Protein AF-X1QHS2-F1 (afdb_monomer_lite)

Organism: NCBI:txid412755

pLDDT: mean 92.96, std 10.41, range [43.97, 98.25]

Structure (mmCIF, N/CA/C/O backbone):
data_AF-X1QHS2-F1
#
_entry.id   AF-X1QHS2-F1
#
loop_
_atom_site.group_PDB
_atom_site.id
_atom_site.type_symbol
_atom_site.label_atom_id
_atom_site.label_alt_id
_atom_site.label_comp_id
_atom_site.label_asym_id
_atom_site.label_entity_id
_atom_site.label_seq_id
_atom_site.pdbx_PDB_ins_code
_atom_site.Cartn_x
_atom_site.Cartn_y
_atom_site.Cartn_z
_atom_site.occupancy
_atom_site.B_iso_or_equiv
_atom_site.auth_seq_id
_atom_site.auth_comp_id
_atom_site.auth_asym_id
_atom_site.auth_atom_id
_atom_site.pdbx_PDB_model_num
ATOM 1 N N . GLU A 1 1 ? 3.047 14.502 7.486 1.00 43.97 1 GLU A N 1
ATOM 2 C CA . GLU A 1 1 ? 3.647 13.166 7.672 1.00 43.97 1 GLU A CA 1
ATOM 3 C C . GLU A 1 1 ? 3.937 12.567 6.308 1.00 43.97 1 GLU A C 1
ATOM 5 O O . GLU A 1 1 ? 3.091 12.648 5.425 1.00 43.97 1 GLU A O 1
ATOM 10 N N . LEU A 1 2 ? 5.166 12.104 6.089 1.00 49.12 2 LEU A N 1
ATOM 11 C CA . LEU A 1 2 ? 5.623 11.588 4.802 1.00 49.12 2 LEU A CA 1
ATOM 12 C C . LEU A 1 2 ? 5.307 10.093 4.731 1.00 49.12 2 LEU A C 1
ATOM 14 O O . LEU A 1 2 ? 5.924 9.293 5.422 1.00 49.12 2 LEU A O 1
ATOM 18 N N . VAL A 1 3 ? 4.340 9.743 3.887 1.00 60.47 3 VAL A N 1
ATOM 19 C CA . VAL A 1 3 ? 4.103 8.378 3.403 1.00 60.47 3 VAL A CA 1
ATOM 20 C C . VAL A 1 3 ? 5.343 7.987 2.601 1.00 60.47 3 VAL A C 1
ATOM 22 O O . VAL A 1 3 ? 5.493 8.456 1.474 1.00 60.47 3 VAL A O 1
ATOM 25 N N . ASP A 1 4 ? 6.312 7.298 3.197 1.00 77.81 4 ASP A N 1
ATOM 26 C CA . ASP A 1 4 ? 7.643 7.124 2.598 1.00 77.81 4 ASP A CA 1
ATOM 27 C C . ASP A 1 4 ? 7.846 5.785 1.902 1.00 77.81 4 ASP A C 1
ATOM 29 O O . ASP A 1 4 ? 8.662 5.713 0.984 1.00 77.81 4 ASP A O 1
ATOM 33 N N . ARG A 1 5 ? 7.105 4.742 2.283 1.00 87.56 5 ARG A N 1
ATOM 34 C CA . ARG A 1 5 ? 7.300 3.391 1.725 1.00 87.56 5 ARG A CA 1
ATOM 35 C C . ARG A 1 5 ? 6.050 2.814 1.084 1.00 87.56 5 ARG A C 1
ATOM 37 O O . ARG A 1 5 ? 6.154 1.950 0.230 1.00 87.56 5 ARG A O 1
ATOM 44 N N . GLU A 1 6 ? 4.882 3.326 1.428 1.00 91.69 6 GLU A N 1
ATOM 45 C CA . GLU A 1 6 ? 3.574 2.840 0.997 1.00 91.69 6 GLU A CA 1
ATOM 46 C C . GLU A 1 6 ? 3.228 3.259 -0.442 1.00 91.69 6 GLU A C 1
ATOM 48 O O . GLU A 1 6 ? 2.263 2.767 -1.022 1.00 91.69 6 GLU A O 1
ATOM 53 N N . VAL A 1 7 ? 3.995 4.188 -1.026 1.00 94.12 7 VAL A N 1
ATOM 54 C CA . VAL A 1 7 ? 3.774 4.706 -2.381 1.00 94.12 7 VAL A CA 1
ATOM 55 C C . VAL A 1 7 ? 5.097 4.793 -3.135 1.00 94.12 7 VAL A C 1
ATOM 57 O O . VAL A 1 7 ? 6.073 5.367 -2.651 1.00 94.12 7 VAL A O 1
ATOM 60 N N . LEU A 1 8 ? 5.107 4.295 -4.372 1.00 93.88 8 LEU A N 1
ATOM 61 C CA . LEU A 1 8 ? 6.217 4.468 -5.306 1.00 93.88 8 LEU A CA 1
ATOM 62 C C . LEU A 1 8 ? 6.241 5.901 -5.855 1.00 93.88 8 LEU A C 1
ATOM 64 O O . LEU A 1 8 ? 5.611 6.221 -6.864 1.00 93.88 8 LEU A O 1
ATOM 68 N N . LYS A 1 9 ? 6.977 6.781 -5.175 1.00 92.62 9 LYS A N 1
ATOM 69 C CA . LYS A 1 9 ? 7.201 8.163 -5.619 1.00 92.62 9 LYS A CA 1
ATOM 70 C C . LYS A 1 9 ? 8.124 8.198 -6.841 1.00 92.62 9 LYS A C 1
ATOM 72 O O . LYS A 1 9 ? 8.990 7.337 -7.008 1.00 92.62 9 LYS A O 1
ATOM 77 N N . TYR A 1 10 ? 7.951 9.219 -7.669 1.00 95.19 10 TYR A N 1
ATOM 78 C CA . TYR A 1 10 ? 8.820 9.529 -8.801 1.00 95.19 10 TYR A CA 1
ATOM 79 C C . TYR A 1 10 ? 8.883 11.045 -8.990 1.00 95.19 10 TYR A C 1
ATOM 81 O O . TYR A 1 10 ? 7.922 11.760 -8.700 1.00 95.19 10 TYR A O 1
ATOM 89 N N . ARG A 1 11 ? 10.021 11.545 -9.464 1.00 96.12 11 ARG A N 1
ATOM 90 C CA . ARG A 1 11 ? 10.260 12.973 -9.734 1.00 96.12 11 ARG A CA 1
ATOM 91 C C . ARG A 1 11 ? 10.390 13.277 -11.219 1.00 96.12 11 ARG A C 1
ATOM 93 O O . ARG A 1 11 ? 10.288 14.430 -11.624 1.00 96.12 11 ARG A O 1
ATOM 100 N N . ASN A 1 12 ? 10.645 12.254 -12.026 1.00 97.69 12 ASN A N 1
ATOM 101 C CA . ASN A 1 12 ? 10.885 12.371 -13.455 1.00 97.69 12 ASN A CA 1
ATOM 102 C C . ASN A 1 12 ? 10.395 11.118 -14.197 1.00 97.69 12 ASN A C 1
ATOM 104 O O . ASN A 1 12 ? 9.950 10.140 -13.593 1.00 97.69 12 ASN A O 1
ATOM 108 N N . LEU A 1 13 ? 10.460 11.181 -15.528 1.00 98.19 13 LEU A N 1
ATOM 109 C CA . LEU A 1 13 ? 9.990 10.114 -16.408 1.00 98.19 13 LEU A CA 1
ATOM 110 C C . LEU A 1 13 ? 10.787 8.814 -16.247 1.00 98.19 13 LEU A C 1
ATOM 112 O O . LEU A 1 13 ? 10.214 7.739 -16.403 1.00 98.19 13 LEU A O 1
ATOM 116 N N . GLU A 1 14 ? 12.082 8.899 -15.952 1.00 98.25 14 GLU A N 1
ATOM 117 C CA . GLU A 1 14 ? 12.926 7.710 -15.842 1.00 98.25 14 GLU A CA 1
ATOM 118 C C . GLU A 1 14 ? 12.593 6.924 -14.572 1.00 98.25 14 GLU A C 1
ATOM 120 O O . GLU A 1 14 ? 12.260 5.744 -14.651 1.00 98.25 14 GLU A O 1
ATOM 125 N N . GLU A 1 15 ? 12.505 7.607 -13.428 1.00 97.31 15 GLU A N 1
ATOM 126 C CA . GLU A 1 15 ? 12.041 7.013 -12.167 1.00 97.31 15 GLU A CA 1
ATOM 127 C C . GLU A 1 15 ? 10.635 6.406 -12.299 1.00 97.31 15 GLU A C 1
ATOM 129 O O . GLU A 1 15 ? 10.344 5.353 -11.731 1.00 97.31 15 GLU A O 1
ATOM 134 N N . PHE A 1 16 ? 9.750 7.045 -13.072 1.00 97.38 16 PHE A N 1
ATOM 135 C CA . PHE A 1 16 ? 8.419 6.506 -13.343 1.00 97.38 16 PHE A CA 1
ATOM 136 C C . PHE A 1 16 ? 8.474 5.185 -14.126 1.00 97.38 16 PHE A C 1
ATOM 138 O O . PHE A 1 16 ? 7.783 4.230 -13.767 1.00 97.38 16 PHE A O 1
ATOM 145 N N . LYS A 1 17 ? 9.308 5.099 -15.170 1.00 98.19 17 LYS A N 1
ATOM 146 C CA . LYS A 1 17 ? 9.489 3.862 -15.947 1.00 98.19 17 LYS A CA 1
ATOM 147 C C . LYS A 1 17 ? 10.099 2.746 -15.104 1.00 98.19 17 LYS A C 1
ATOM 149 O O . LYS A 1 17 ? 9.647 1.608 -15.202 1.00 98.19 17 LYS A O 1
ATOM 154 N N . GLU A 1 18 ? 11.078 3.064 -14.261 1.00 97.38 18 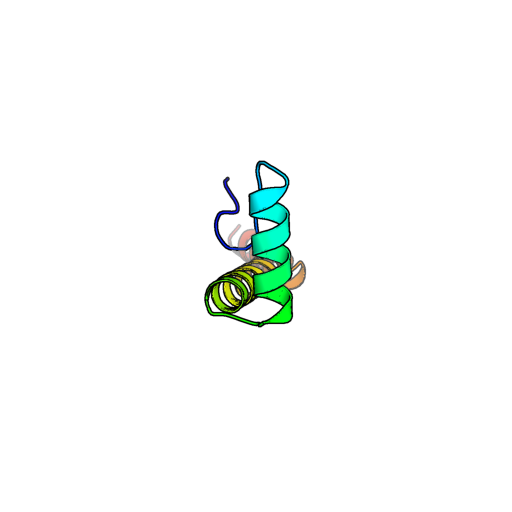GLU A N 1
ATOM 155 C CA . GLU A 1 18 ? 11.665 2.099 -13.327 1.00 97.38 18 GLU A CA 1
ATOM 156 C C . GLU A 1 18 ? 10.625 1.562 -12.339 1.00 97.38 18 GLU A C 1
ATOM 158 O O . GLU A 1 18 ? 10.536 0.349 -12.145 1.00 97.38 18 GLU A O 1
ATOM 163 N N . ASN A 1 19 ? 9.790 2.439 -11.770 1.00 96.75 19 ASN A N 1
ATOM 164 C CA . ASN A 1 19 ? 8.688 2.037 -10.894 1.00 96.75 19 ASN A CA 1
ATOM 165 C C . ASN A 1 19 ? 7.705 1.108 -11.612 1.00 96.75 19 ASN A C 1
ATOM 167 O O . ASN A 1 19 ? 7.312 0.083 -11.059 1.00 96.75 19 ASN A O 1
ATOM 171 N N . LEU A 1 20 ? 7.317 1.442 -12.847 1.00 97.50 20 LEU A N 1
ATOM 172 C CA . LEU A 1 20 ? 6.437 0.591 -13.645 1.00 97.50 20 LEU A CA 1
ATOM 173 C C . LEU A 1 20 ? 7.052 -0.788 -13.883 1.00 97.50 20 LEU A C 1
ATOM 175 O O . LEU A 1 20 ? 6.376 -1.795 -13.677 1.00 97.50 20 LEU A O 1
ATOM 179 N N . ARG A 1 21 ? 8.329 -0.844 -14.278 1.00 98.12 21 ARG A N 1
ATOM 180 C CA . ARG A 1 21 ? 9.033 -2.114 -14.489 1.00 98.12 21 ARG A CA 1
ATOM 181 C C . ARG A 1 21 ? 9.030 -2.963 -13.216 1.00 98.12 21 ARG A C 1
ATOM 183 O O . ARG A 1 21 ? 8.617 -4.115 -13.276 1.00 98.12 21 ARG A O 1
ATOM 190 N N . SER A 1 22 ? 9.384 -2.367 -12.078 1.00 96.81 22 SER A N 1
ATOM 191 C CA . SER A 1 22 ? 9.367 -3.009 -10.755 1.00 96.81 22 SER A CA 1
ATOM 192 C C . SER A 1 22 ? 7.997 -3.618 -10.416 1.00 96.81 22 SER A C 1
ATOM 194 O O . SER A 1 22 ? 7.917 -4.772 -9.991 1.00 96.81 22 SER A O 1
ATOM 196 N N . VAL A 1 23 ? 6.900 -2.899 -10.691 1.00 97.25 23 VAL A N 1
ATOM 197 C CA . VAL A 1 23 ? 5.527 -3.398 -10.484 1.00 97.25 23 VAL A CA 1
ATOM 198 C C . VAL A 1 23 ? 5.223 -4.625 -11.349 1.00 97.25 23 VAL A C 1
ATOM 200 O O . VAL A 1 23 ? 4.616 -5.581 -10.861 1.00 97.25 23 VAL A O 1
ATOM 203 N N . PHE A 1 24 ? 5.628 -4.621 -12.622 1.00 98.00 24 PHE A N 1
ATOM 204 C CA . PHE A 1 24 ? 5.393 -5.753 -13.525 1.00 98.00 24 PHE A CA 1
ATOM 205 C C . PHE A 1 24 ? 6.266 -6.965 -13.189 1.00 98.00 24 PHE A C 1
ATOM 207 O O . PHE A 1 24 ? 5.782 -8.096 -13.230 1.00 98.00 24 PHE A O 1
ATOM 214 N N . GLU A 1 25 ? 7.526 -6.732 -12.826 1.00 97.88 25 GLU A N 1
ATOM 215 C CA . GLU A 1 25 ? 8.481 -7.777 -12.440 1.00 97.88 25 GLU A CA 1
ATOM 216 C C . GLU A 1 25 ? 8.222 -8.315 -11.024 1.00 97.88 25 GLU A C 1
ATOM 218 O O . GLU A 1 25 ? 8.688 -9.402 -10.686 1.00 97.88 25 GLU A O 1
ATOM 223 N N . LYS A 1 26 ? 7.427 -7.598 -10.216 1.00 96.69 26 LYS A N 1
ATOM 224 C CA . LYS A 1 26 ? 7.135 -7.905 -8.807 1.00 96.69 26 LYS A CA 1
ATOM 22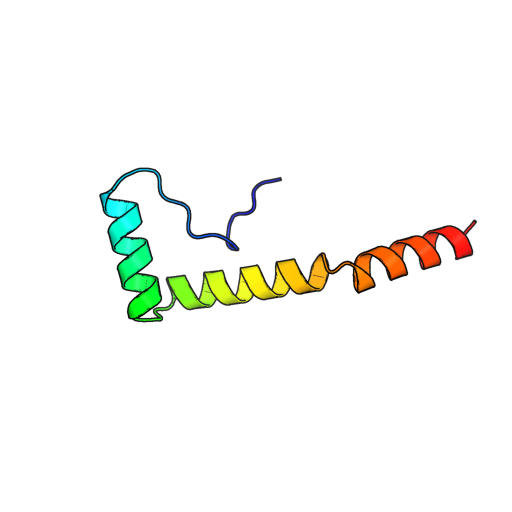5 C C . LYS A 1 26 ? 8.400 -8.062 -7.962 1.00 96.69 26 LYS A C 1
ATOM 227 O O . LYS A 1 26 ? 8.455 -8.926 -7.081 1.00 96.69 26 LYS A O 1
ATOM 232 N N . ASP A 1 27 ? 9.389 -7.225 -8.250 1.00 96.75 27 ASP A N 1
ATOM 233 C CA . ASP A 1 27 ? 10.685 -7.225 -7.583 1.00 96.75 27 ASP A CA 1
ATOM 234 C C . ASP A 1 27 ? 10.594 -6.800 -6.104 1.00 96.75 27 ASP A C 1
ATOM 236 O O . ASP A 1 27 ? 9.528 -6.477 -5.571 1.00 96.75 27 ASP A O 1
ATOM 240 N N . GLU A 1 28 ? 11.735 -6.808 -5.417 1.00 94.94 28 GLU A N 1
ATOM 241 C CA . GLU A 1 28 ? 11.825 -6.478 -3.993 1.00 94.94 28 GLU A CA 1
ATOM 242 C C . GLU A 1 28 ? 11.267 -5.083 -3.672 1.00 94.94 28 GLU A C 1
ATOM 244 O O . GLU A 1 28 ? 10.529 -4.917 -2.698 1.00 94.94 28 GLU A O 1
ATOM 249 N N . ARG A 1 29 ? 11.546 -4.087 -4.523 1.00 92.38 29 ARG A N 1
ATOM 250 C CA . ARG A 1 29 ? 11.043 -2.719 -4.350 1.00 92.38 29 ARG A CA 1
ATOM 251 C C . ARG A 1 29 ? 9.516 -2.697 -4.363 1.00 92.38 29 ARG A C 1
ATOM 253 O O . ARG A 1 29 ? 8.907 -2.035 -3.518 1.00 92.38 29 ARG A O 1
ATOM 260 N N . TYR A 1 30 ? 8.901 -3.427 -5.291 1.00 95.44 30 TYR A N 1
ATOM 261 C CA . TYR A 1 30 ? 7.452 -3.569 -5.346 1.00 95.44 30 TYR A CA 1
ATOM 262 C C . TYR A 1 30 ? 6.900 -4.271 -4.100 1.00 95.44 30 TYR A C 1
ATOM 264 O O . TYR A 1 30 ? 5.924 -3.786 -3.525 1.00 95.44 30 TYR A O 1
ATOM 272 N N . GLN A 1 31 ? 7.511 -5.377 -3.658 1.00 96.75 31 GLN A N 1
ATOM 273 C CA . GLN A 1 31 ? 7.019 -6.123 -2.491 1.00 96.75 31 GLN A CA 1
ATOM 274 C C . GLN A 1 31 ? 7.063 -5.280 -1.217 1.00 96.75 31 GLN A C 1
ATOM 276 O O . GLN A 1 31 ? 6.049 -5.182 -0.528 1.00 96.75 31 GLN A O 1
ATOM 281 N N . ILE A 1 32 ? 8.184 -4.597 -0.956 1.00 95.00 32 ILE A N 1
ATOM 282 C CA . ILE A 1 32 ? 8.330 -3.706 0.203 1.00 95.00 32 ILE A CA 1
ATOM 283 C C . ILE A 1 32 ? 7.240 -2.632 0.187 1.00 95.00 32 ILE A C 1
ATOM 285 O O . ILE A 1 32 ? 6.596 -2.375 1.205 1.00 95.00 32 ILE A O 1
ATOM 289 N N . CYS A 1 33 ? 7.007 -2.017 -0.976 1.00 95.81 33 CYS A N 1
ATOM 290 C CA . CYS A 1 33 ? 5.988 -0.984 -1.101 1.00 95.81 33 CYS A CA 1
ATOM 291 C C . CYS A 1 33 ? 4.580 -1.531 -0.852 1.00 95.81 33 CYS A C 1
ATOM 293 O O . CYS A 1 33 ? 3.789 -0.935 -0.120 1.00 95.81 33 CYS A O 1
ATOM 295 N N . ARG A 1 34 ? 4.279 -2.701 -1.417 1.00 96.56 34 ARG A N 1
ATOM 296 C CA . ARG A 1 34 ? 2.984 -3.363 -1.276 1.00 96.56 34 ARG A CA 1
ATOM 297 C C . ARG A 1 34 ? 2.689 -3.763 0.168 1.00 96.56 34 ARG A C 1
ATOM 299 O O . ARG A 1 34 ? 1.555 -3.599 0.614 1.00 96.56 34 ARG A O 1
ATOM 306 N N . GLU A 1 35 ? 3.677 -4.286 0.886 1.00 96.62 35 GLU A N 1
ATOM 307 C CA . GLU A 1 35 ? 3.536 -4.648 2.299 1.00 96.62 35 GLU A CA 1
ATOM 308 C C . GLU A 1 35 ? 3.302 -3.414 3.170 1.00 96.62 35 GLU A C 1
ATOM 310 O O . GLU A 1 35 ? 2.340 -3.391 3.937 1.00 96.62 35 GLU A O 1
ATOM 315 N N . ALA A 1 36 ? 4.094 -2.354 2.976 1.00 95.56 36 ALA A N 1
ATOM 316 C CA . ALA A 1 36 ? 3.906 -1.093 3.689 1.00 95.56 36 ALA A CA 1
ATOM 317 C C . ALA A 1 36 ? 2.518 -0.484 3.413 1.00 95.56 36 ALA A C 1
ATOM 319 O O . ALA A 1 36 ? 1.816 -0.076 4.338 1.00 95.56 36 ALA A O 1
ATOM 320 N N . ALA A 1 37 ? 2.079 -0.480 2.150 1.00 95.75 37 ALA A N 1
ATOM 321 C CA . ALA A 1 37 ? 0.758 0.013 1.766 1.00 95.75 37 ALA A CA 1
ATOM 322 C C . ALA A 1 37 ? -0.376 -0.772 2.435 1.00 95.75 37 ALA A C 1
ATOM 324 O O . ALA A 1 37 ? -1.351 -0.180 2.904 1.00 95.75 37 ALA A O 1
ATOM 325 N N . LYS A 1 38 ? -0.242 -2.101 2.511 1.00 96.12 38 LYS A N 1
ATOM 326 C CA . LYS A 1 38 ? -1.202 -2.964 3.203 1.00 96.12 38 LYS A CA 1
ATOM 327 C C . LYS A 1 38 ? -1.254 -2.644 4.698 1.00 96.12 38 LYS A C 1
ATOM 329 O O . LYS A 1 38 ? -2.341 -2.429 5.226 1.00 96.12 38 LYS A O 1
ATOM 334 N N . GLU A 1 39 ? -0.102 -2.570 5.359 1.00 95.12 39 GLU A N 1
ATOM 335 C CA . GLU A 1 39 ? -0.019 -2.266 6.789 1.00 95.12 39 GLU A CA 1
ATOM 336 C C . GLU A 1 39 ? -0.635 -0.897 7.109 1.00 95.12 39 GLU A C 1
ATOM 338 O O . GLU A 1 39 ? -1.396 -0.756 8.069 1.00 95.12 39 GLU A O 1
ATOM 343 N N . TYR A 1 40 ? -0.357 0.108 6.277 1.00 94.50 40 TYR A N 1
ATOM 344 C CA . TYR A 1 40 ? -0.944 1.433 6.423 1.00 94.50 40 TYR A CA 1
ATOM 345 C C . TYR A 1 40 ? -2.468 1.399 6.279 1.00 94.50 40 TYR A C 1
ATOM 347 O O . TYR A 1 40 ? -3.171 1.971 7.115 1.00 94.50 40 TYR A O 1
ATOM 355 N N . ALA A 1 41 ? -2.992 0.712 5.261 1.00 94.94 41 ALA A N 1
ATOM 356 C CA . ALA A 1 41 ? -4.432 0.593 5.044 1.00 94.94 41 ALA A CA 1
ATOM 357 C C . ALA A 1 41 ? -5.140 -0.128 6.204 1.00 94.94 41 ALA A C 1
ATOM 359 O O . ALA A 1 41 ? -6.211 0.297 6.630 1.00 94.94 41 ALA A O 1
ATOM 360 N N . GLU A 1 42 ? -4.533 -1.180 6.757 1.00 94.56 42 GLU A N 1
ATOM 361 C CA . GLU A 1 42 ? -5.070 -1.901 7.917 1.00 94.56 42 GLU A CA 1
ATOM 362 C C . GLU A 1 42 ? -5.059 -1.028 9.180 1.00 94.56 42 GLU A C 1
ATOM 364 O O . GLU A 1 42 ? -6.069 -0.928 9.887 1.00 94.56 42 GLU A O 1
ATOM 369 N N . LYS A 1 43 ? -3.938 -0.341 9.445 1.00 92.88 43 LYS A N 1
ATOM 370 C CA . LYS A 1 43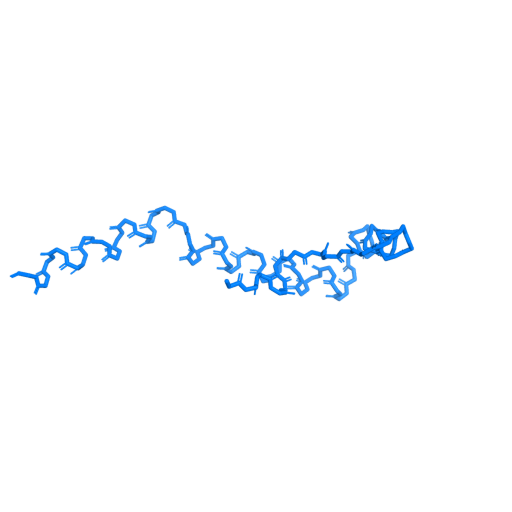 ? -3.777 0.548 10.605 1.00 92.88 43 LYS A CA 1
ATOM 371 C C . LYS A 1 43 ? -4.720 1.744 10.586 1.00 92.88 43 LYS A C 1
ATOM 373 O O . LYS A 1 43 ? -5.146 2.161 11.655 1.00 92.88 43 LYS A O 1
ATOM 378 N N . ASN A 1 44 ? -5.030 2.267 9.406 1.00 93.94 44 ASN A N 1
ATOM 379 C CA . ASN A 1 44 ? -5.864 3.454 9.227 1.00 93.94 44 ASN A CA 1
ATOM 380 C C . ASN A 1 44 ? -7.262 3.105 8.690 1.00 93.94 44 ASN A C 1
ATOM 382 O O . ASN A 1 44 ? -7.960 3.964 8.152 1.00 93.94 44 ASN A O 1
ATOM 386 N N . SER A 1 45 ? -7.675 1.841 8.810 1.00 95.25 45 SER A N 1
ATOM 387 C CA . SER A 1 45 ? -9.006 1.403 8.397 1.00 95.25 45 SER A CA 1
ATOM 388 C C . SER A 1 45 ? -10.091 2.079 9.237 1.00 95.25 45 SER A C 1
ATOM 390 O O . SER A 1 45 ? -9.930 2.287 10.442 1.00 95.25 45 SER A O 1
ATOM 392 N N . SER A 1 46 ? -11.234 2.388 8.618 1.00 96.06 46 SER A N 1
ATOM 393 C CA . SER A 1 46 ? -12.351 3.049 9.305 1.00 96.06 46 SER A CA 1
ATOM 394 C C . SER A 1 46 ? -12.830 2.276 10.534 1.00 96.06 46 SER A C 1
ATOM 396 O O . SER A 1 46 ? -13.199 2.891 11.528 1.00 96.06 46 SER A O 1
ATOM 398 N N . GLU A 1 47 ? -12.787 0.941 10.492 1.00 96.75 47 GLU A N 1
ATOM 399 C CA . GLU A 1 47 ? -13.139 0.092 11.632 1.00 96.75 47 GLU A CA 1
ATOM 400 C C . GLU A 1 47 ? -12.191 0.306 12.816 1.00 96.75 47 GLU A C 1
ATOM 402 O O . GLU A 1 47 ? -12.642 0.491 13.948 1.00 96.75 47 GL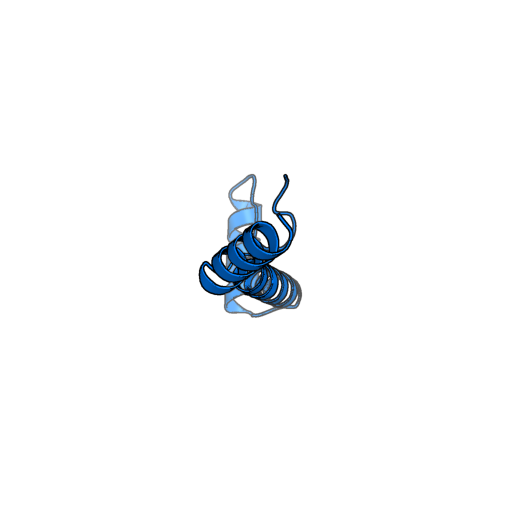U A O 1
ATOM 407 N N . LYS A 1 48 ? -10.876 0.305 12.563 1.00 95.81 48 LYS A N 1
ATOM 408 C CA . LYS A 1 48 ? -9.879 0.484 13.616 1.00 95.81 48 LYS A CA 1
ATOM 409 C C . LYS A 1 48 ? -9.952 1.886 14.213 1.00 95.81 48 LYS A C 1
ATOM 411 O O . LYS A 1 48 ? -9.992 2.013 15.432 1.00 95.81 48 LYS A O 1
ATOM 416 N N . ILE A 1 49 ? -10.080 2.907 13.366 1.00 96.06 49 ILE A N 1
ATOM 417 C CA . ILE A 1 49 ? -10.280 4.285 13.819 1.00 96.06 49 ILE A CA 1
ATOM 418 C C . ILE A 1 49 ? -11.551 4.387 14.673 1.00 96.06 49 ILE A C 1
ATOM 420 O O . ILE A 1 49 ? -11.494 4.883 15.793 1.00 96.06 49 ILE A O 1
ATOM 424 N N . ALA A 1 50 ? -12.689 3.859 14.211 1.00 96.50 50 ALA A N 1
ATOM 425 C CA . ALA A 1 50 ? -13.935 3.892 14.979 1.00 96.50 50 ALA A CA 1
ATOM 426 C C . ALA A 1 50 ? -13.796 3.219 16.356 1.00 96.50 50 ALA A C 1
ATOM 428 O O . ALA A 1 50 ? -14.306 3.735 17.351 1.00 96.50 50 ALA A O 1
ATOM 429 N N . ARG A 1 51 ? -13.073 2.096 16.429 1.00 96.62 51 ARG A N 1
ATOM 430 C CA . ARG A 1 51 ? -12.783 1.397 17.686 1.00 96.62 51 ARG A CA 1
ATOM 431 C C . ARG A 1 51 ? -11.956 2.254 18.644 1.00 96.62 51 ARG A C 1
ATOM 433 O O . ARG A 1 51 ? -12.332 2.373 19.805 1.00 96.62 51 ARG A O 1
ATOM 440 N N . GLU A 1 52 ? -10.891 2.887 18.158 1.00 95.88 52 GLU A N 1
ATOM 441 C CA . GLU A 1 52 ? -10.053 3.789 18.960 1.00 95.88 52 GLU A CA 1
ATOM 442 C C . GLU A 1 52 ? -10.862 4.979 19.510 1.00 95.88 52 GLU A C 1
ATOM 444 O O . GLU A 1 52 ? -10.705 5.354 20.672 1.00 95.88 52 GLU A O 1
ATOM 449 N N . PHE A 1 53 ? -11.799 5.523 18.724 1.00 96.44 53 PHE A N 1
ATOM 450 C CA . PHE A 1 53 ? -12.727 6.556 19.197 1.00 96.44 53 PHE A CA 1
ATOM 451 C C . PHE A 1 53 ? -13.650 6.050 20.313 1.00 96.44 53 PHE A C 1
ATOM 453 O O . PHE A 1 53 ? -1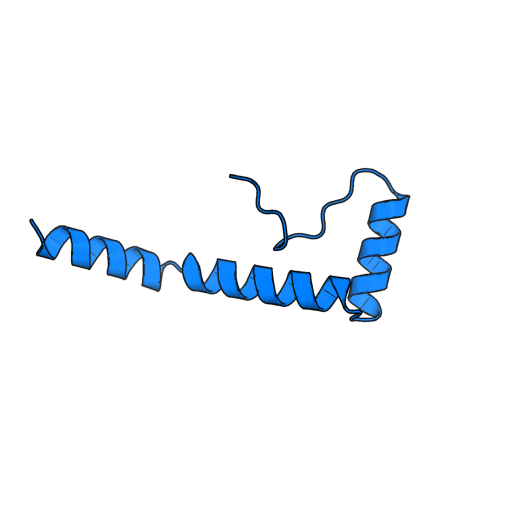3.809 6.730 21.326 1.00 96.44 53 PHE A O 1
ATOM 460 N N . LEU A 1 54 ? -14.250 4.865 20.162 1.00 96.81 54 LEU A N 1
ATOM 461 C CA . LEU A 1 54 ? -15.110 4.281 21.198 1.00 96.81 54 LEU A CA 1
ATOM 462 C C . LEU A 1 54 ? -14.345 4.037 22.503 1.00 96.81 54 LEU A C 1
ATOM 464 O O . LEU A 1 54 ? -14.853 4.359 23.576 1.00 96.81 54 LEU A O 1
ATOM 468 N N . GLU A 1 55 ? -13.122 3.514 22.418 1.00 97.00 55 GLU A N 1
ATOM 469 C CA . GLU A 1 55 ? -12.254 3.326 23.584 1.00 97.00 55 GLU A CA 1
ATOM 470 C C . GLU A 1 55 ? -11.933 4.650 24.283 1.00 97.00 55 GLU A C 1
ATOM 472 O O . GLU A 1 55 ? -11.853 4.695 25.510 1.00 97.00 55 GLU A O 1
ATOM 477 N N . LEU A 1 56 ? -11.759 5.732 23.522 1.00 96.62 56 LEU A N 1
ATOM 478 C CA . LEU A 1 56 ? -11.540 7.062 24.078 1.00 96.62 56 LEU A CA 1
ATOM 479 C C . LEU A 1 56 ? -12.778 7.566 24.834 1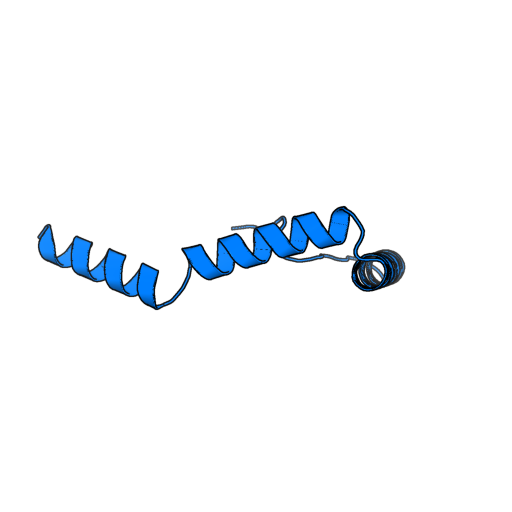.00 96.62 56 LEU A C 1
ATOM 481 O O . LEU A 1 56 ? -12.637 8.051 25.953 1.00 96.62 56 LEU A O 1
ATOM 485 N N . PHE A 1 57 ? -13.981 7.388 24.278 1.00 95.81 57 PHE A N 1
ATOM 486 C CA . PHE A 1 57 ? -15.231 7.745 24.961 1.00 95.81 57 PHE A CA 1
ATOM 487 C C . PHE A 1 57 ? -15.483 6.924 26.229 1.00 95.81 57 PHE A C 1
ATOM 489 O O . PHE A 1 57 ? -16.036 7.454 27.181 1.00 95.81 57 PHE A O 1
ATOM 496 N N . GLN A 1 58 ? -15.078 5.652 26.263 1.00 94.94 58 GLN A N 1
ATOM 497 C CA . GLN A 1 58 ? -15.233 4.796 27.448 1.00 94.94 58 GLN A CA 1
ATOM 498 C C . GLN A 1 58 ? -14.280 5.150 28.597 1.00 94.94 58 GLN A C 1
ATOM 500 O O . GLN A 1 58 ? -14.519 4.742 29.731 1.00 94.94 58 GLN A O 1
ATOM 505 N N . LYS A 1 59 ? -13.178 5.851 28.309 1.00 94.62 59 LYS A N 1
ATOM 506 C CA . LYS A 1 59 ? -12.184 6.277 29.307 1.00 94.62 59 LYS A CA 1
ATOM 507 C C . LYS A 1 59 ? -12.493 7.649 29.923 1.00 94.62 59 LYS A C 1
ATOM 509 O O . LYS A 1 59 ? -11.749 8.066 30.810 1.00 94.62 59 LYS A O 1
ATOM 514 N N . LEU A 1 60 ? -13.528 8.338 29.437 1.00 76.94 60 LEU A N 1
ATOM 515 C CA . LEU A 1 60 ? -14.055 9.595 29.983 1.00 76.94 60 LEU A CA 1
ATOM 516 C C . LEU A 1 60 ? -15.155 9.313 31.011 1.00 76.94 60 LEU A C 1
ATOM 518 O O . LEU A 1 60 ? -15.195 10.060 32.012 1.00 76.94 60 LEU A O 1
#

Foldseek 3Di:
DDPDQLDQDDDDDVSVVVVVVCCVVVDPSNVSNPVSVVVVCVCPPPVNVVVVVVVVVVVD

Radius of gyration: 16.63 Å; chains: 1; bounding box: 28×21×46 Å

Secondary structure (DSSP, 8-state):
----SSS---SSHHHHHHHHHHHHHT-HHHHHHHHHHHHHHHHT-HHHHHHHHHHHHHT-

Sequence (60 aa):
ELVDREVLKYRNLEEFKENLRSVFEKDERYQICREAAKEYAEKNSSEKIAREFLELFQKL